Protein AF-A0A7V7CXC0-F1 (afdb_monomer_lite)

Radius of gyration: 29.39 Å; chains: 1; bounding box: 89×30×54 Å

pLDDT: mean 71.53, std 17.24, range [39.16, 98.25]

Structure (mmCIF, N/CA/C/O backbone):
data_AF-A0A7V7CXC0-F1
#
_entry.id   AF-A0A7V7CXC0-F1
#
loop_
_atom_site.group_PDB
_atom_site.id
_atom_site.type_symbol
_atom_site.label_atom_id
_atom_site.label_alt_id
_atom_site.label_comp_id
_atom_site.label_asym_id
_atom_site.label_entity_id
_atom_site.label_seq_id
_atom_site.pdbx_PDB_ins_code
_atom_site.Cartn_x
_atom_site.Cartn_y
_atom_site.Cartn_z
_atom_site.occupancy
_atom_site.B_iso_or_equiv
_atom_site.auth_seq_id
_atom_site.auth_comp_id
_atom_site.auth_asym_id
_atom_site.auth_atom_id
_atom_site.pdbx_PDB_model_num
ATOM 1 N N . MET A 1 1 ? 54.924 27.879 -23.018 1.00 45.50 1 MET A N 1
ATOM 2 C CA . MET A 1 1 ? 54.969 26.524 -22.426 1.00 45.50 1 MET A CA 1
ATOM 3 C C . MET A 1 1 ? 54.265 26.620 -21.078 1.00 45.50 1 MET A C 1
ATOM 5 O O . MET A 1 1 ? 54.660 27.471 -20.302 1.00 45.50 1 MET A O 1
ATOM 9 N N . SER A 1 2 ? 53.140 25.972 -20.797 1.00 48.41 2 SER A N 1
ATOM 10 C CA . SER A 1 2 ? 52.593 24.723 -21.334 1.00 48.41 2 SER A CA 1
ATOM 11 C C . SER A 1 2 ? 51.064 24.796 -21.383 1.00 48.41 2 SER A C 1
ATOM 13 O O . SER A 1 2 ? 50.445 25.259 -20.429 1.00 48.41 2 SER A O 1
ATOM 15 N N . VAL A 1 3 ? 50.470 24.341 -22.487 1.00 59.97 3 VAL A N 1
ATOM 16 C CA . VAL A 1 3 ? 49.050 23.973 -22.539 1.00 59.97 3 VAL A CA 1
ATOM 17 C C . VAL A 1 3 ? 48.977 22.546 -22.004 1.00 59.97 3 VAL A C 1
ATOM 19 O O . VAL A 1 3 ? 49.682 21.678 -22.509 1.00 59.97 3 VAL A O 1
ATOM 22 N N . GLY A 1 4 ? 48.218 22.333 -20.930 1.00 59.59 4 GLY A N 1
ATOM 23 C CA . GLY A 1 4 ? 47.889 20.995 -20.454 1.00 59.59 4 GLY A CA 1
ATOM 24 C C . GLY A 1 4 ? 46.792 20.415 -21.337 1.00 59.59 4 GLY A C 1
ATOM 25 O O . GLY A 1 4 ? 45.715 21.003 -21.429 1.00 59.59 4 GLY A O 1
ATOM 26 N N . GLU A 1 5 ? 47.089 19.297 -21.995 1.00 64.12 5 GLU A N 1
ATOM 27 C CA . GLU A 1 5 ? 46.110 18.453 -22.679 1.00 64.12 5 GLU A CA 1
ATOM 28 C C . GLU A 1 5 ? 45.087 17.977 -21.632 1.00 64.12 5 GLU A C 1
ATOM 30 O O . GLU A 1 5 ? 45.386 17.139 -20.782 1.00 64.12 5 GLU A O 1
ATOM 35 N N . GLN A 1 6 ? 43.892 18.566 -21.637 1.00 64.06 6 GLN A N 1
ATOM 36 C CA . GLN A 1 6 ? 42.747 18.018 -20.919 1.00 64.06 6 GLN A CA 1
ATOM 37 C C . GLN A 1 6 ? 42.137 16.963 -21.843 1.00 64.06 6 GLN A C 1
ATOM 39 O O . GLN A 1 6 ? 41.542 17.306 -22.865 1.00 64.06 6 GLN A O 1
ATOM 44 N N . ASP A 1 7 ? 42.364 15.698 -21.499 1.00 65.56 7 ASP A N 1
ATOM 45 C CA . ASP A 1 7 ? 41.904 14.521 -22.232 1.00 65.56 7 ASP A CA 1
ATOM 46 C C . ASP A 1 7 ? 40.384 14.580 -22.510 1.00 65.56 7 ASP A C 1
ATOM 48 O O . ASP A 1 7 ? 39.586 14.740 -21.575 1.00 65.56 7 ASP A O 1
ATOM 52 N N . PRO A 1 8 ? 39.957 14.518 -23.785 1.00 62.19 8 PRO A N 1
ATOM 53 C CA . PRO A 1 8 ? 38.556 14.545 -24.138 1.00 62.19 8 PRO A CA 1
ATOM 54 C C . PRO A 1 8 ? 37.990 13.125 -24.109 1.00 62.19 8 PRO A C 1
ATOM 56 O O . PRO A 1 8 ? 38.125 12.364 -25.056 1.00 62.19 8 PRO A O 1
ATOM 59 N N . GLY A 1 9 ? 37.219 12.851 -23.065 1.00 64.12 9 GLY A N 1
ATOM 60 C CA . GLY A 1 9 ? 35.996 12.073 -23.196 1.00 64.12 9 GLY A CA 1
ATOM 61 C C . GLY A 1 9 ? 36.164 10.570 -23.383 1.00 64.12 9 GLY A C 1
ATOM 62 O O . GLY A 1 9 ? 36.063 10.054 -24.488 1.00 64.12 9 GLY A O 1
ATOM 63 N N . GLU A 1 10 ? 36.123 9.860 -22.263 1.00 62.75 10 GLU A N 1
ATOM 64 C CA . GLU A 1 10 ? 35.498 8.539 -22.212 1.00 62.75 10 GLU A CA 1
ATOM 65 C C . G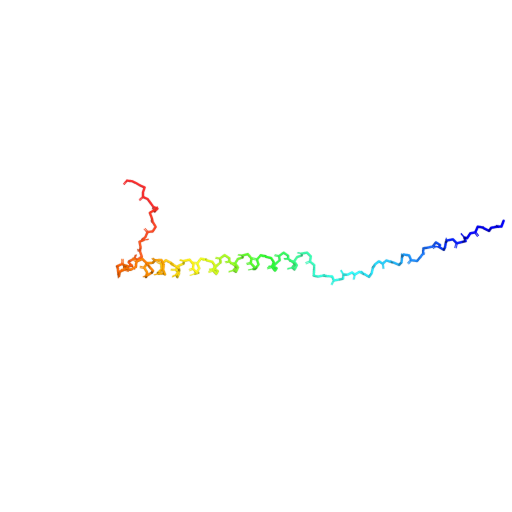LU A 1 10 ? 34.270 8.595 -21.299 1.00 62.75 10 GLU A C 1
ATOM 67 O O . GLU A 1 10 ? 34.188 7.985 -20.237 1.00 62.75 10 GLU A O 1
ATOM 72 N N . GLY A 1 11 ? 33.277 9.374 -21.734 1.00 62.06 11 GLY A N 1
ATOM 73 C CA . GLY A 1 11 ? 31.899 9.195 -21.294 1.00 62.06 11 GLY A CA 1
ATOM 74 C C . GLY A 1 11 ? 31.327 7.964 -21.985 1.00 62.06 11 GLY A C 1
ATOM 75 O O . GLY A 1 11 ? 30.565 8.097 -22.942 1.00 62.06 11 GLY A O 1
ATOM 76 N N . GLY A 1 12 ? 31.732 6.769 -21.544 1.00 67.88 12 GLY A N 1
ATOM 77 C CA . GLY A 1 12 ? 31.040 5.541 -21.928 1.00 67.88 12 GLY A CA 1
ATOM 78 C C . GLY A 1 12 ? 29.545 5.691 -21.620 1.00 67.88 12 GLY A C 1
ATOM 79 O O . GLY A 1 12 ? 29.203 6.395 -20.660 1.00 67.88 12 GLY A O 1
ATOM 80 N N . PRO A 1 13 ? 28.637 5.098 -22.422 1.00 70.00 13 PRO A N 1
ATOM 81 C CA . PRO A 1 13 ? 27.223 5.128 -22.079 1.00 70.00 13 PRO A CA 1
ATOM 82 C C . PRO A 1 13 ? 27.089 4.640 -20.630 1.00 70.00 13 PRO A C 1
ATOM 84 O O . PRO A 1 13 ? 27.739 3.645 -20.285 1.00 70.00 13 PRO A O 1
ATOM 87 N N . PRO A 1 14 ? 26.322 5.338 -19.765 1.00 67.81 14 PRO A N 1
ATOM 88 C CA . PRO A 1 14 ? 26.064 4.817 -18.431 1.00 67.81 14 PRO A CA 1
ATOM 89 C C . PRO A 1 14 ? 25.579 3.372 -18.597 1.00 67.81 14 PRO A C 1
ATOM 91 O O . PRO A 1 14 ? 24.870 3.104 -19.580 1.00 67.81 14 PRO A O 1
ATOM 94 N N . PRO A 1 15 ? 25.986 2.433 -17.717 1.00 67.06 15 PRO A N 1
ATOM 95 C CA . PRO A 1 15 ? 25.447 1.082 -17.773 1.00 67.06 15 PRO A CA 1
ATOM 96 C C . PRO A 1 15 ? 23.934 1.229 -17.880 1.00 67.06 15 PRO A C 1
ATOM 98 O O . PRO A 1 15 ? 23.348 2.032 -17.153 1.00 67.06 15 PRO A O 1
ATOM 101 N N . ALA A 1 16 ? 23.328 0.567 -18.866 1.00 65.50 16 ALA A N 1
ATOM 102 C CA . ALA A 1 16 ? 21.885 0.559 -18.991 1.00 65.50 16 ALA A CA 1
ATOM 103 C C . ALA A 1 16 ? 21.375 -0.047 -17.686 1.00 65.50 16 ALA A C 1
ATOM 105 O O . ALA A 1 16 ? 21.461 -1.255 -17.484 1.00 65.50 16 ALA A O 1
ATOM 106 N N . GLU A 1 17 ? 20.983 0.806 -16.745 1.00 66.06 17 GLU A N 1
ATOM 107 C CA . GLU A 1 17 ? 20.454 0.365 -15.473 1.00 66.06 17 GLU A CA 1
ATOM 108 C C . GLU A 1 17 ? 19.121 -0.286 -15.821 1.00 66.06 17 GLU A C 1
ATOM 110 O O . GLU A 1 17 ? 18.106 0.386 -16.009 1.00 66.06 17 GLU A O 1
ATOM 115 N N . GLU A 1 18 ? 19.145 -1.606 -16.010 1.00 72.38 18 GLU A N 1
ATOM 116 C CA . GLU A 1 18 ? 17.973 -2.458 -16.188 1.00 72.38 18 GLU A CA 1
ATOM 117 C C . GLU A 1 18 ? 17.241 -2.534 -14.843 1.00 72.38 18 GLU A C 1
ATOM 119 O O . GLU A 1 18 ? 17.156 -3.565 -14.177 1.00 72.38 18 GLU A O 1
ATOM 124 N N . GLY A 1 19 ? 16.759 -1.376 -14.397 1.00 78.62 19 GLY A N 1
ATOM 125 C CA . GLY A 1 19 ? 15.883 -1.243 -13.256 1.00 78.62 19 GLY A CA 1
ATOM 126 C C . GLY A 1 19 ? 14.510 -1.838 -13.567 1.00 78.62 19 GLY A C 1
ATOM 127 O O . GLY A 1 19 ? 14.162 -2.069 -14.732 1.00 78.62 19 GLY A O 1
ATOM 128 N N . PRO A 1 20 ? 13.689 -2.080 -12.532 1.00 82.31 20 PRO A N 1
ATOM 129 C CA . PRO A 1 2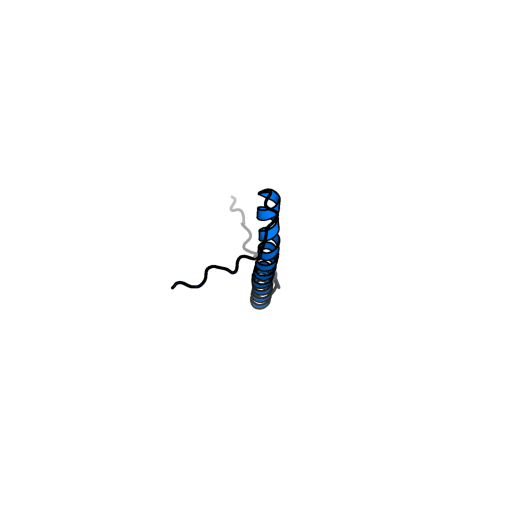0 ? 12.315 -2.505 -12.729 1.00 82.31 20 PRO A CA 1
ATOM 130 C C . PRO A 1 20 ? 11.620 -1.576 -13.723 1.00 82.31 20 PRO A C 1
ATOM 132 O O . PRO A 1 20 ? 11.629 -0.355 -13.557 1.00 82.31 20 PRO A O 1
ATOM 135 N N . SER A 1 21 ? 11.022 -2.156 -14.766 1.00 90.38 21 SER A N 1
ATOM 136 C CA . SER A 1 21 ? 10.289 -1.367 -15.754 1.00 90.38 21 SER A CA 1
ATOM 137 C C . SER A 1 21 ? 9.223 -0.509 -15.066 1.00 90.38 21 SER A C 1
ATOM 139 O O . SER A 1 21 ? 8.670 -0.886 -14.029 1.00 90.38 21 SER A O 1
ATOM 141 N N . ALA A 1 22 ? 8.889 0.636 -15.663 1.00 91.75 22 ALA A N 1
ATOM 142 C CA . ALA A 1 22 ? 7.864 1.532 -15.124 1.00 91.75 22 ALA A CA 1
ATOM 143 C C . ALA A 1 22 ? 6.539 0.799 -14.832 1.00 91.75 22 ALA A C 1
ATOM 145 O O . ALA A 1 22 ? 5.865 1.104 -13.851 1.00 91.75 22 ALA A O 1
ATOM 146 N N . ALA A 1 23 ? 6.205 -0.220 -15.633 1.00 94.25 23 ALA A N 1
ATOM 147 C CA . ALA A 1 23 ? 5.053 -1.085 -15.404 1.00 94.25 23 ALA A CA 1
ATOM 148 C C . ALA A 1 23 ? 5.149 -1.856 -14.075 1.00 94.25 23 ALA A C 1
ATOM 150 O O . ALA A 1 23 ? 4.178 -1.895 -13.322 1.00 94.25 23 ALA A O 1
ATOM 151 N N . VAL A 1 24 ? 6.317 -2.423 -13.755 1.00 95.25 24 VAL A N 1
ATOM 152 C CA . VAL A 1 24 ? 6.553 -3.129 -12.485 1.00 95.25 24 VAL A CA 1
ATOM 153 C C . VAL A 1 24 ? 6.426 -2.168 -11.306 1.00 95.25 24 VAL A C 1
ATOM 155 O O . VAL A 1 24 ? 5.728 -2.482 -10.345 1.00 95.25 24 VAL A O 1
ATOM 158 N N . LEU A 1 25 ? 7.026 -0.977 -11.388 1.00 95.69 25 LEU A N 1
ATOM 159 C CA . LEU A 1 25 ? 6.915 0.027 -10.322 1.00 95.69 25 LEU A CA 1
ATOM 160 C C . LEU A 1 25 ? 5.468 0.482 -10.102 1.00 95.69 25 LEU A C 1
ATOM 162 O O . LEU A 1 25 ? 5.041 0.637 -8.956 1.00 95.69 25 LEU A O 1
ATOM 166 N N . LEU A 1 26 ? 4.698 0.645 -11.181 1.00 96.25 26 LEU A N 1
ATOM 167 C CA . LEU A 1 26 ? 3.279 0.986 -11.101 1.00 96.25 26 LEU A CA 1
ATOM 168 C C . LEU A 1 26 ? 2.507 -0.127 -10.386 1.00 96.25 26 LEU A C 1
ATOM 170 O O . LEU A 1 26 ? 1.778 0.152 -9.438 1.00 96.25 26 LEU A O 1
ATOM 174 N N . VAL A 1 27 ? 2.707 -1.389 -10.778 1.00 97.81 27 VAL A N 1
ATOM 175 C CA . VAL A 1 27 ? 2.036 -2.533 -10.140 1.00 97.81 27 VAL A CA 1
ATOM 176 C C . VAL A 1 27 ? 2.376 -2.605 -8.654 1.00 97.81 27 VAL A C 1
ATOM 178 O O . VAL A 1 27 ? 1.469 -2.710 -7.831 1.00 97.81 27 VAL A O 1
ATOM 181 N N . VAL A 1 28 ? 3.656 -2.489 -8.292 1.00 97.38 28 VAL A N 1
ATOM 182 C CA . VAL A 1 28 ? 4.089 -2.501 -6.886 1.00 97.38 28 VAL A CA 1
ATOM 183 C C . VAL A 1 28 ? 3.427 -1.363 -6.111 1.00 97.38 28 VAL A C 1
ATOM 185 O O . VAL A 1 28 ? 2.855 -1.595 -5.048 1.00 97.38 28 VAL A O 1
ATOM 188 N N . THR A 1 29 ? 3.433 -0.149 -6.661 1.00 97.56 29 THR A N 1
ATOM 189 C CA . THR A 1 29 ? 2.792 1.015 -6.033 1.00 97.56 29 THR A CA 1
ATOM 190 C C . THR A 1 29 ? 1.291 0.800 -5.857 1.00 97.56 29 THR A C 1
ATOM 192 O O . THR A 1 29 ? 0.757 1.049 -4.778 1.00 97.56 29 THR A O 1
ATOM 195 N N . ALA A 1 30 ? 0.605 0.286 -6.879 1.00 98.00 30 ALA A N 1
ATOM 196 C CA . ALA A 1 30 ? -0.823 -0.005 -6.819 1.00 98.00 30 ALA A CA 1
ATOM 197 C C . ALA A 1 30 ? -1.141 -1.045 -5.734 1.00 98.00 30 ALA A C 1
ATOM 199 O O . ALA A 1 30 ? -2.070 -0.848 -4.949 1.00 98.00 30 ALA A O 1
ATOM 200 N N . VAL A 1 31 ? -0.337 -2.108 -5.630 1.00 98.25 31 VAL A N 1
ATOM 201 C CA . VAL A 1 31 ? -0.472 -3.124 -4.576 1.00 98.25 31 VAL A CA 1
ATOM 202 C C . VAL A 1 31 ? -0.258 -2.512 -3.193 1.00 98.25 31 VAL A C 1
ATOM 204 O O . VAL A 1 31 ? -1.043 -2.790 -2.288 1.00 98.25 31 VAL A O 1
ATOM 207 N N . LEU A 1 32 ? 0.747 -1.651 -3.019 1.00 98.25 32 LEU A N 1
ATOM 208 C CA . LEU A 1 32 ? 0.999 -0.978 -1.742 1.00 98.25 32 LEU A CA 1
ATOM 209 C C . LEU A 1 32 ? -0.148 -0.044 -1.343 1.00 98.25 32 LEU A C 1
ATOM 211 O O . LEU A 1 32 ? -0.546 -0.042 -0.180 1.00 98.25 32 LEU A O 1
ATOM 215 N N . VAL A 1 33 ? -0.715 0.710 -2.289 1.00 98.19 33 VAL A N 1
ATOM 216 C CA . VAL A 1 33 ? -1.853 1.606 -2.028 1.00 98.19 33 VAL A CA 1
ATOM 217 C C . VAL A 1 33 ? -3.097 0.808 -1.640 1.00 98.19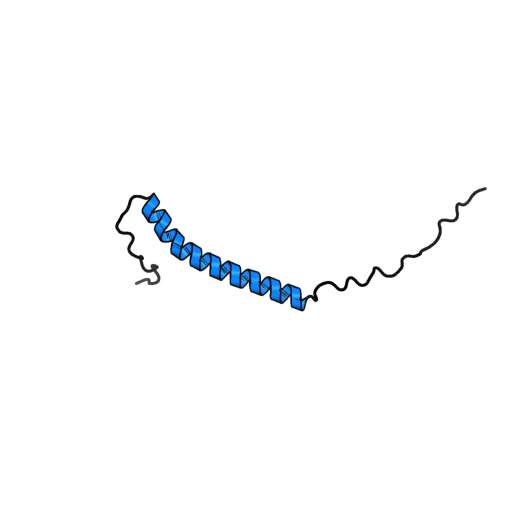 33 VAL A C 1
ATOM 219 O O . VAL A 1 33 ? -3.716 1.099 -0.617 1.00 98.19 33 VAL A O 1
ATOM 222 N N . VAL A 1 34 ? -3.448 -0.224 -2.412 1.00 97.81 34 VAL A N 1
ATOM 223 C CA . VAL A 1 34 ? -4.624 -1.064 -2.130 1.00 97.81 34 VAL A CA 1
ATOM 224 C C . VAL A 1 34 ? -4.439 -1.835 -0.824 1.00 97.81 34 VAL A C 1
ATOM 226 O O . VAL A 1 34 ? -5.343 -1.858 0.013 1.00 97.81 34 VAL A O 1
ATOM 229 N N . GLY A 1 35 ? -3.259 -2.421 -0.619 1.00 97.62 35 GLY A N 1
ATOM 230 C CA . GLY A 1 35 ? -2.911 -3.138 0.602 1.00 97.62 35 GLY A CA 1
ATOM 231 C C . GLY A 1 35 ? -2.954 -2.231 1.829 1.00 97.62 35 GLY A C 1
ATOM 232 O O . GLY A 1 35 ? -3.610 -2.569 2.811 1.00 97.62 35 GLY A O 1
ATOM 233 N N . GLY A 1 36 ? -2.333 -1.051 1.758 1.00 95.88 36 GLY A N 1
ATOM 234 C CA . GLY A 1 36 ? -2.341 -0.058 2.832 1.00 95.88 36 GLY A CA 1
ATOM 235 C C . GLY A 1 36 ? -3.743 0.458 3.153 1.00 95.88 36 GLY A C 1
ATOM 236 O O . GLY A 1 36 ? -4.099 0.566 4.328 1.00 95.88 36 GLY A O 1
ATOM 237 N N . TYR A 1 37 ? -4.573 0.707 2.137 1.00 95.44 37 TYR A N 1
ATOM 238 C CA . TYR A 1 37 ? -5.971 1.097 2.325 1.00 95.44 37 TYR A CA 1
ATOM 239 C C . TYR A 1 37 ? -6.785 -0.007 3.010 1.00 95.44 37 TYR A C 1
ATOM 241 O O . TYR A 1 37 ? -7.445 0.255 4.015 1.00 95.44 37 TYR A O 1
ATOM 249 N N . PHE A 1 38 ? -6.694 -1.250 2.527 1.00 94.75 38 PHE A N 1
ATOM 250 C CA . PHE A 1 38 ? -7.392 -2.389 3.127 1.00 94.75 38 PHE A CA 1
ATOM 251 C C . PHE A 1 38 ? -6.977 -2.604 4.585 1.00 94.75 38 PHE A C 1
ATOM 253 O O . PHE A 1 38 ? -7.832 -2.774 5.458 1.00 94.75 38 PHE A O 1
ATOM 260 N N . LEU A 1 39 ? -5.670 -2.539 4.859 1.00 91.19 39 LEU A N 1
ATOM 261 C CA . LEU A 1 39 ? -5.139 -2.648 6.212 1.00 91.19 39 LEU A CA 1
ATOM 262 C C . LEU A 1 39 ? -5.687 -1.519 7.090 1.00 91.19 39 LEU A C 1
ATOM 264 O O . LEU A 1 39 ? -6.200 -1.782 8.169 1.00 91.19 39 LEU A O 1
ATOM 268 N N . SER A 1 40 ? -5.667 -0.278 6.601 1.00 90.38 40 SER A N 1
ATOM 269 C CA . SER A 1 40 ? -6.168 0.889 7.338 1.00 90.38 40 SER A CA 1
ATOM 270 C C . SER A 1 40 ? -7.654 0.771 7.677 1.00 90.38 40 SER A C 1
ATOM 272 O O . SER A 1 40 ? -8.042 1.061 8.805 1.00 90.38 40 SER A O 1
ATOM 274 N N . VAL A 1 41 ? -8.484 0.286 6.746 1.00 85.06 41 VAL A N 1
ATOM 275 C CA . VAL A 1 41 ? -9.913 0.022 6.994 1.00 85.06 41 VAL A CA 1
ATOM 276 C C . VAL A 1 41 ? -10.086 -1.027 8.092 1.00 85.06 41 VAL A C 1
ATOM 278 O O . VAL A 1 41 ? -10.883 -0.834 9.010 1.00 85.06 41 VAL A O 1
ATOM 281 N N . LYS A 1 42 ? -9.304 -2.110 8.045 1.00 83.19 42 LYS A N 1
ATOM 282 C CA . LYS A 1 42 ? -9.346 -3.162 9.066 1.00 83.19 42 LYS A CA 1
ATOM 283 C C . LYS A 1 42 ? -8.858 -2.680 10.427 1.00 83.19 42 LYS A C 1
ATOM 285 O O . LYS A 1 42 ? -9.471 -3.006 11.437 1.00 83.19 42 LYS A O 1
ATOM 290 N N . LEU A 1 43 ? -7.801 -1.874 10.472 1.00 81.38 43 LEU A N 1
ATOM 291 C CA . LEU A 1 43 ? -7.320 -1.278 11.716 1.00 81.38 43 LEU A CA 1
ATOM 292 C C . LEU A 1 43 ? -8.327 -0.271 12.285 1.00 81.38 43 LEU A C 1
ATOM 294 O O . LEU A 1 43 ? -8.529 -0.255 13.494 1.00 81.38 43 LEU A O 1
ATOM 298 N N . ALA A 1 44 ? -8.993 0.525 11.447 1.00 74.62 44 ALA A N 1
ATOM 299 C CA . ALA A 1 44 ? -10.022 1.470 11.885 1.00 74.62 44 ALA A CA 1
ATOM 300 C C . ALA A 1 44 ? -11.248 0.760 12.486 1.00 74.62 44 ALA A C 1
ATOM 302 O O . ALA A 1 44 ? -11.798 1.211 13.492 1.00 74.62 44 ALA A O 1
ATOM 303 N N . GLU A 1 45 ? -11.636 -0.384 11.917 1.00 66.69 45 GLU A N 1
ATOM 304 C CA . GLU A 1 45 ? -12.691 -1.246 12.459 1.00 66.69 45 GLU A CA 1
ATOM 305 C C . GLU A 1 45 ? -12.335 -1.753 13.873 1.00 66.69 45 GLU A C 1
ATOM 307 O O . GLU A 1 45 ? -13.186 -1.762 14.763 1.00 66.69 45 GLU A O 1
ATOM 312 N N . MET A 1 46 ? -11.057 -2.062 14.119 1.00 63.22 46 MET A N 1
ATOM 313 C CA . MET A 1 46 ? -10.551 -2.500 15.430 1.00 63.22 46 MET A CA 1
ATOM 314 C C . MET A 1 46 ? -10.317 -1.338 16.414 1.00 63.22 46 MET A C 1
ATOM 316 O O . MET A 1 46 ? -10.536 -1.488 17.618 1.00 63.22 46 MET A O 1
ATOM 320 N N . GLY A 1 47 ? -9.893 -0.169 15.925 1.00 60.31 47 GLY A N 1
ATOM 321 C CA . GLY A 1 47 ? -9.608 1.020 16.737 1.00 60.31 47 GLY A CA 1
ATOM 322 C C . GLY A 1 47 ? -10.852 1.598 17.409 1.00 60.31 47 GLY A C 1
ATOM 323 O O . GLY A 1 47 ? -10.783 2.092 18.534 1.00 60.31 47 GLY A O 1
ATOM 324 N N . ARG A 1 48 ? -12.026 1.424 16.792 1.00 58.72 48 ARG A N 1
ATOM 325 C CA . ARG A 1 48 ? -13.306 1.867 17.363 1.00 58.72 48 ARG A CA 1
ATOM 326 C C . ARG A 1 48 ? -13.654 1.194 18.696 1.00 58.72 48 ARG A C 1
ATOM 328 O O . ARG A 1 48 ? -14.395 1.767 19.489 1.00 58.72 48 ARG A O 1
ATOM 335 N N . LEU A 1 49 ? -13.116 0.000 18.960 1.00 58.34 49 LEU A N 1
ATOM 336 C CA . LEU A 1 49 ? -13.235 -0.665 20.260 1.00 58.34 49 LEU A CA 1
ATOM 337 C C . LEU A 1 49 ? -12.246 -0.094 21.284 1.00 58.34 49 LEU A C 1
ATOM 339 O O . LEU A 1 49 ? -12.558 -0.042 22.472 1.00 58.34 49 LEU A O 1
ATOM 343 N N . GLN A 1 50 ? -11.079 0.374 20.838 1.00 51.34 50 GLN A N 1
ATOM 344 C CA . GLN A 1 50 ? -10.022 0.882 21.714 1.00 51.34 50 GLN A CA 1
ATOM 345 C C . GLN A 1 50 ? -10.354 2.260 22.292 1.00 51.34 50 GLN A C 1
ATOM 347 O O . GLN A 1 50 ? -10.195 2.438 23.497 1.00 51.34 50 GLN A O 1
ATOM 352 N N . ASP A 1 51 ? -10.920 3.184 21.506 1.00 58.00 51 ASP A N 1
ATOM 353 C CA . ASP A 1 51 ? -11.422 4.473 22.030 1.00 58.00 51 ASP A CA 1
ATOM 354 C C . ASP A 1 51 ? -12.527 4.281 23.074 1.00 58.00 51 ASP A C 1
ATOM 356 O O . ASP A 1 51 ? -12.703 5.067 24.005 1.00 58.00 51 ASP A O 1
ATOM 360 N N . CYS A 1 52 ? -13.271 3.195 22.929 1.00 56.62 52 CYS A N 1
ATOM 361 C CA . CYS A 1 52 ? -14.447 2.885 23.711 1.00 56.62 52 CYS A CA 1
ATOM 362 C C . CYS A 1 52 ? -14.065 2.227 25.059 1.00 56.62 52 CYS A C 1
ATOM 364 O O . CYS A 1 52 ? -14.585 2.611 26.111 1.00 56.62 52 CYS A O 1
ATOM 366 N N . VAL A 1 53 ? -13.048 1.352 25.045 1.00 58.12 53 VAL A N 1
ATOM 367 C CA . VAL A 1 53 ? -12.385 0.802 26.243 1.00 58.12 53 VAL A CA 1
ATOM 368 C C . VAL A 1 53 ? -11.578 1.874 26.990 1.00 58.12 53 VAL A C 1
ATOM 370 O O . VAL A 1 53 ? -11.703 1.979 28.209 1.00 58.12 53 VAL A O 1
ATOM 373 N N . MET A 1 54 ? -10.811 2.715 26.285 1.00 60.75 54 MET A N 1
ATOM 374 C CA . MET A 1 54 ? -10.042 3.820 26.889 1.00 60.75 54 MET A CA 1
ATOM 375 C C . MET A 1 54 ? -10.947 4.912 27.483 1.00 60.75 54 MET A C 1
ATOM 377 O O . MET A 1 54 ? -10.565 5.561 28.453 1.00 60.75 54 MET A O 1
ATOM 381 N N . SER A 1 55 ? -12.170 5.073 26.962 1.00 61.19 55 SER A N 1
ATOM 382 C CA . SER A 1 55 ? -13.193 5.974 27.522 1.00 61.19 55 SER A CA 1
ATOM 383 C C . SER A 1 55 ? -13.986 5.367 28.691 1.00 61.19 55 SER A C 1
ATOM 385 O O . SER A 1 55 ? -14.923 5.996 29.186 1.00 61.19 55 SER A O 1
ATOM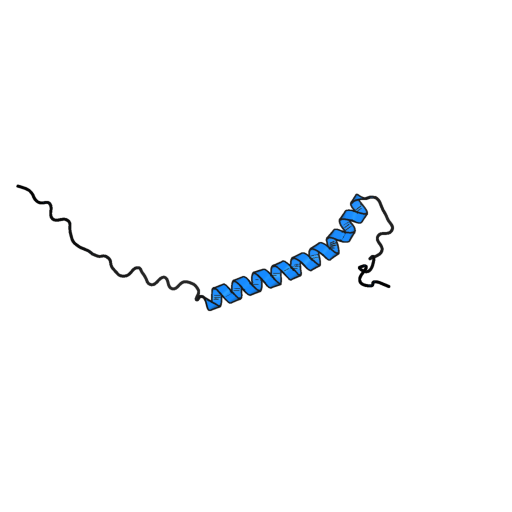 387 N N . GLY A 1 56 ? -13.666 4.142 29.131 1.00 61.66 56 GLY A N 1
ATOM 388 C CA . GLY A 1 56 ? -14.302 3.498 30.286 1.00 61.66 56 GLY A CA 1
ATOM 389 C C . GLY A 1 56 ? -15.775 3.118 30.089 1.00 61.66 56 GLY A C 1
ATOM 390 O O . GLY A 1 56 ? -16.471 2.842 31.069 1.00 61.66 56 GLY A O 1
ATOM 391 N N . ARG A 1 57 ? -16.285 3.101 28.848 1.00 58.53 57 ARG A N 1
ATOM 392 C CA . ARG A 1 57 ? -17.667 2.695 28.553 1.00 58.53 57 ARG A CA 1
ATOM 393 C C . ARG A 1 57 ? -17.726 1.227 28.132 1.00 58.53 57 ARG A C 1
ATOM 395 O O . ARG A 1 57 ? -17.049 0.804 27.209 1.00 58.53 57 ARG A O 1
ATOM 402 N N . THR A 1 58 ? -18.613 0.461 28.767 1.00 57.19 58 THR A N 1
ATOM 403 C CA . THR A 1 58 ? -18.840 -0.976 28.504 1.00 57.19 58 THR A CA 1
ATOM 404 C C . THR A 1 58 ? -19.923 -1.264 27.455 1.00 57.19 58 THR A C 1
ATOM 406 O O . THR A 1 58 ? -20.125 -2.413 27.081 1.00 57.19 58 THR A O 1
ATOM 409 N N . ASN A 1 59 ? -20.621 -0.240 26.950 1.00 54.88 59 ASN A N 1
ATOM 410 C CA . ASN A 1 59 ? -21.709 -0.367 25.967 1.00 54.88 59 ASN A CA 1
ATOM 411 C C . ASN A 1 59 ? -21.247 -0.029 24.535 1.00 54.88 59 ASN A C 1
ATOM 413 O O . ASN A 1 59 ? -21.870 0.775 23.841 1.00 54.88 59 ASN A O 1
ATOM 417 N N . CYS A 1 60 ? -20.137 -0.615 24.086 1.00 60.28 60 CYS A N 1
ATOM 418 C CA . CYS A 1 60 ? -19.598 -0.400 22.739 1.00 60.28 60 CYS A CA 1
ATOM 419 C C . CYS A 1 60 ? -20.371 -1.226 21.706 1.00 60.28 60 CYS A C 1
ATOM 421 O O . CYS A 1 60 ? -19.859 -2.184 21.132 1.00 60.28 60 CYS A O 1
ATOM 423 N N . ALA A 1 61 ? -21.638 -0.871 21.496 1.00 60.28 61 ALA A N 1
ATOM 424 C CA . ALA A 1 61 ? -22.385 -1.341 20.343 1.00 60.28 61 ALA A CA 1
ATOM 425 C C . ALA A 1 61 ? -21.786 -0.702 19.074 1.00 60.28 61 ALA A C 1
ATOM 427 O O . ALA A 1 61 ? -21.443 0.486 19.102 1.00 60.28 61 ALA A O 1
ATOM 428 N N . PRO A 1 62 ? -21.671 -1.436 17.953 1.00 56.75 62 PRO A N 1
ATOM 429 C CA . PRO A 1 62 ? -21.319 -0.848 16.669 1.00 56.75 62 PRO A CA 1
ATOM 430 C C . PRO A 1 62 ? -22.385 0.193 16.315 1.00 56.75 62 PRO A C 1
ATOM 432 O O . PRO A 1 62 ? -23.474 -0.151 15.863 1.00 56.75 62 PRO A O 1
ATOM 435 N N . VAL A 1 63 ? -22.123 1.478 16.563 1.00 53.88 63 VAL A N 1
ATOM 436 C CA . VAL A 1 63 ? -23.023 2.533 16.089 1.00 53.88 63 VAL A CA 1
ATOM 437 C C . VAL A 1 63 ? -22.872 2.563 14.579 1.00 53.88 63 VAL A C 1
ATOM 439 O O . VAL A 1 63 ? -21.836 3.021 14.085 1.00 53.88 63 VAL A O 1
ATOM 442 N N . ALA A 1 64 ? -23.865 2.004 13.880 1.00 52.44 64 ALA A N 1
ATOM 443 C CA . ALA A 1 64 ? -24.038 2.158 12.448 1.00 52.44 64 ALA A CA 1
ATOM 444 C C . ALA A 1 64 ? -23.796 3.630 12.106 1.00 52.44 64 ALA A C 1
ATOM 446 O O . ALA A 1 64 ? -24.330 4.531 12.756 1.00 52.44 64 ALA A O 1
ATOM 447 N N . SER A 1 65 ? -22.894 3.852 11.160 1.00 49.97 65 SER A N 1
ATOM 448 C CA . SER A 1 65 ? -22.542 5.155 10.618 1.00 49.97 65 SER A CA 1
ATOM 449 C C . SER A 1 65 ? -23.813 5.989 10.422 1.00 49.97 65 SER A C 1
ATOM 451 O O . SER A 1 65 ? -24.744 5.476 9.797 1.00 49.97 65 SER A O 1
ATOM 453 N N . PRO A 1 66 ? -23.898 7.246 10.895 1.00 50.81 66 PRO A N 1
ATOM 454 C CA . PRO A 1 66 ? -24.989 8.122 10.496 1.00 50.81 66 PRO A CA 1
AT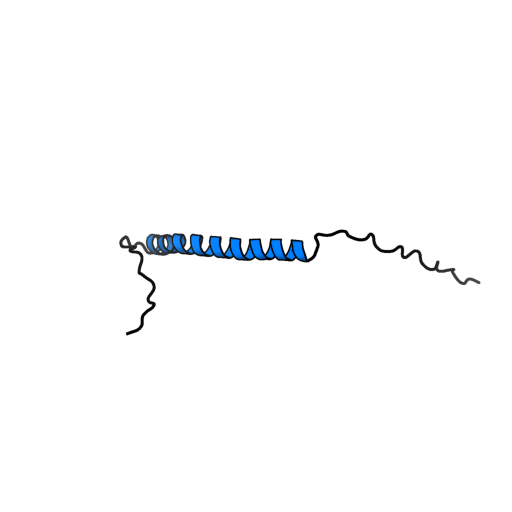OM 455 C C . PRO A 1 66 ? -24.803 8.486 9.014 1.00 50.81 66 PRO A C 1
ATOM 457 O O . PRO A 1 66 ? -24.250 9.526 8.673 1.00 50.81 66 PRO A O 1
ATOM 460 N N . SER A 1 67 ? -25.233 7.597 8.121 1.00 59.16 67 SER A N 1
ATOM 461 C CA . SER A 1 67 ? -25.509 7.896 6.718 1.00 59.16 67 SER A CA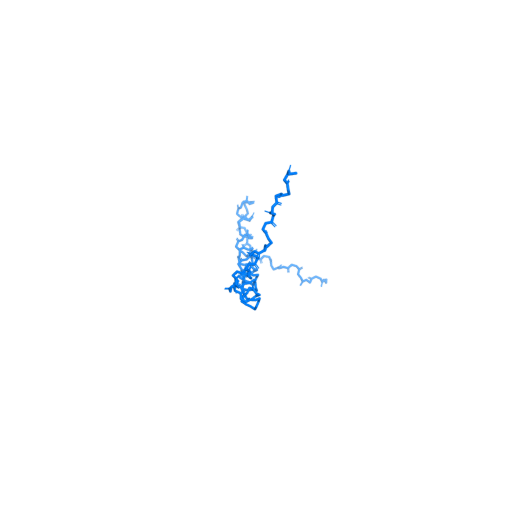 1
ATOM 462 C C . SER A 1 67 ? -27.002 7.690 6.479 1.00 59.16 67 SER A C 1
ATOM 464 O O . SER A 1 67 ? -27.422 6.643 6.008 1.00 59.16 67 SER A O 1
ATOM 466 N N . SER A 1 68 ? -27.772 8.689 6.918 1.00 54.16 68 SER A N 1
ATOM 467 C CA . SER A 1 68 ? -29.126 9.102 6.493 1.00 54.16 68 SER A CA 1
ATOM 468 C C . SER A 1 68 ? -29.735 9.832 7.704 1.00 54.16 68 SER A C 1
ATOM 470 O O . SER A 1 68 ? -29.987 9.197 8.720 1.00 54.16 68 SER A O 1
ATOM 472 N N . GLY A 1 69 ? -29.889 11.153 7.776 1.00 52.44 69 GLY A N 1
ATOM 473 C CA . GLY A 1 69 ? -30.324 12.052 6.716 1.00 52.44 69 GLY A CA 1
ATOM 474 C C . GLY A 1 69 ? -31.821 11.849 6.482 1.00 52.44 69 GLY A C 1
ATOM 475 O O . GLY A 1 69 ? -32.164 11.082 5.589 1.00 52.44 69 GLY A O 1
ATOM 476 N N . GLY A 1 70 ? -32.669 12.491 7.298 1.00 39.16 70 GLY A N 1
ATOM 477 C CA . GLY A 1 70 ? -34.136 12.450 7.219 1.00 39.16 70 GLY A CA 1
ATOM 478 C C . GLY A 1 70 ? -34.802 12.785 8.543 1.00 39.16 70 GLY A C 1
ATOM 479 O O . GLY A 1 70 ? -35.143 11.822 9.257 1.00 39.16 70 GLY A O 1
#

Foldseek 3Di:
DDDDPPDDDPPPPDPPPPPDPPVRVVVVVVCCVVVVVVVVVVVVVVVLVVVCVVVVHPPSDPPDPPPDDD

Secondary structure (DSSP, 8-state):
-----------PPPP---PPPHHHHHHHHHHHHHHHHHHHHHHHHHHHHHHHHHTT-S------------

Sequence (70 aa):
MSVGEQDPGEGGPPPAEEGPSAAVLLVVTAVLVVGGYFLSVKLAEMGRLQDCVMSGRTNCAPVASPSSGG